Protein AF-A0A0P7Z3Z4-F1 (afdb_monomer_lite)

Foldseek 3Di:
DDDDPDDDDDDDCPPPDPLVVCLVVQLPPQEAEAEDDDFDPDPVSVVVRVVVVVVSCVNGHHYHYDYDDPDDDPVNVVVVPDPPPDD

Radius of gyration: 17.88 Å; chains: 1; bounding box: 36×28×52 Å

Structure (mmCIF, N/CA/C/O backbone):
data_AF-A0A0P7Z3Z4-F1
#
_entry.id   AF-A0A0P7Z3Z4-F1
#
loop_
_atom_site.group_PDB
_atom_site.id
_atom_site.type_symbol
_atom_site.label_atom_id
_atom_site.label_alt_id
_atom_site.label_comp_id
_atom_site.label_asym_id
_atom_site.label_entity_id
_atom_site.label_seq_id
_atom_site.pdbx_PDB_ins_code
_atom_site.Cartn_x
_atom_site.Cartn_y
_atom_site.Cartn_z
_atom_site.occupancy
_atom_site.B_iso_or_equiv
_atom_site.auth_seq_id
_atom_site.auth_comp_id
_atom_site.auth_asym_id
_atom_site.auth_atom_id
_atom_site.pdbx_PDB_model_num
ATOM 1 N N . MET A 1 1 ? 4.708 -3.538 32.148 1.00 49.03 1 MET A N 1
ATOM 2 C CA . MET A 1 1 ? 4.644 -3.126 30.730 1.00 49.03 1 MET A CA 1
ATOM 3 C C . MET A 1 1 ? 3.288 -3.540 30.198 1.00 49.03 1 MET A C 1
ATOM 5 O O . MET A 1 1 ? 3.027 -4.734 30.163 1.00 49.03 1 MET A O 1
ATOM 9 N N . SER A 1 2 ? 2.403 -2.591 29.885 1.00 56.31 2 SER A N 1
ATOM 10 C CA . SER A 1 2 ? 1.145 -2.919 29.201 1.00 56.31 2 SER A CA 1
ATOM 11 C C . SER A 1 2 ? 1.462 -3.259 27.751 1.00 56.31 2 SER A C 1
ATOM 13 O O . SER A 1 2 ? 2.071 -2.445 27.060 1.00 56.31 2 SER A O 1
ATOM 15 N N . SER A 1 3 ? 1.080 -4.452 27.298 1.00 66.69 3 SER A N 1
ATOM 16 C CA . SER A 1 3 ? 1.077 -4.775 25.874 1.00 66.69 3 SER A CA 1
ATOM 17 C C . SER A 1 3 ? 0.107 -3.834 25.168 1.00 66.69 3 SER A C 1
ATOM 19 O O . SER A 1 3 ? -1.014 -3.628 25.636 1.00 66.69 3 SER A O 1
ATOM 21 N N . ILE A 1 4 ? 0.528 -3.272 24.042 1.00 70.25 4 ILE A N 1
ATOM 22 C CA . ILE A 1 4 ? -0.365 -2.559 23.131 1.00 70.25 4 ILE A CA 1
ATOM 23 C C . ILE A 1 4 ? -1.456 -3.561 22.727 1.00 70.25 4 ILE A C 1
ATOM 25 O O . ILE A 1 4 ? -1.134 -4.661 22.281 1.00 70.25 4 ILE A O 1
ATOM 29 N N . GLY A 1 5 ? -2.729 -3.241 22.966 1.00 79.00 5 GLY A N 1
ATOM 30 C CA . GLY A 1 5 ? -3.849 -4.115 22.617 1.00 79.00 5 GLY A CA 1
ATOM 31 C C . GLY A 1 5 ? -4.018 -4.186 21.102 1.00 79.00 5 GLY A C 1
ATOM 32 O O . GLY A 1 5 ? -4.838 -3.466 20.545 1.00 79.00 5 GLY A O 1
ATOM 33 N N . ALA A 1 6 ? -3.214 -5.009 20.432 1.00 81.62 6 ALA A N 1
ATOM 34 C CA . ALA A 1 6 ? -3.293 -5.223 18.995 1.00 81.62 6 ALA A CA 1
ATOM 35 C C . ALA A 1 6 ? -4.257 -6.375 18.694 1.00 81.62 6 ALA A C 1
ATOM 37 O O . ALA A 1 6 ? -4.113 -7.476 19.225 1.00 81.62 6 ALA A O 1
ATOM 38 N N . THR A 1 7 ? -5.233 -6.126 17.823 1.00 86.44 7 THR A N 1
ATOM 39 C CA . THR A 1 7 ? -6.121 -7.169 17.299 1.00 86.44 7 THR A CA 1
ATOM 40 C C . THR A 1 7 ? -5.698 -7.483 15.873 1.00 86.44 7 THR A C 1
ATOM 42 O O . THR A 1 7 ? -5.667 -6.593 15.029 1.00 86.44 7 THR A O 1
ATOM 45 N N . THR A 1 8 ? -5.361 -8.744 15.604 1.00 89.31 8 THR A N 1
ATOM 46 C CA . THR A 1 8 ? -5.026 -9.186 14.245 1.00 89.31 8 THR A CA 1
ATOM 47 C C . THR A 1 8 ? -6.306 -9.510 13.490 1.00 89.31 8 THR A C 1
ATOM 49 O O . THR A 1 8 ? -7.129 -10.285 13.977 1.00 89.31 8 THR A O 1
ATOM 52 N N . GLN A 1 9 ? -6.451 -8.962 12.288 1.00 91.06 9 GLN A N 1
ATOM 53 C CA . GLN A 1 9 ? -7.556 -9.269 11.391 1.00 91.06 9 GLN A CA 1
ATOM 54 C C . GLN A 1 9 ? -7.012 -9.645 10.013 1.00 91.06 9 GLN A C 1
ATOM 56 O O . GLN A 1 9 ? -6.148 -8.961 9.471 1.00 91.06 9 GLN A O 1
ATOM 61 N N . VAL A 1 10 ? -7.527 -10.737 9.449 1.00 93.62 10 VAL A N 1
ATOM 62 C CA . VAL A 1 10 ? -7.227 -11.164 8.079 1.00 93.62 10 VAL A CA 1
ATOM 63 C C . VAL A 1 10 ? -8.490 -10.979 7.252 1.00 93.62 10 VAL A C 1
ATOM 65 O O . VAL A 1 10 ? -9.522 -11.577 7.553 1.00 93.62 10 VAL A O 1
ATOM 68 N N . LEU A 1 11 ? -8.415 -10.132 6.228 1.00 93.94 11 LEU A N 1
ATOM 69 C CA . LEU A 1 11 ? -9.526 -9.865 5.320 1.00 93.94 11 LEU A CA 1
ATOM 70 C C . LEU A 1 11 ? -9.406 -10.774 4.097 1.00 93.94 11 LEU A C 1
ATOM 72 O O . LEU A 1 11 ? -8.428 -10.703 3.353 1.00 93.94 11 LEU A O 1
ATOM 76 N N . LEU A 1 12 ? -10.401 -11.633 3.887 1.00 95.94 12 LEU A N 1
ATOM 77 C CA . LEU A 1 12 ? -10.50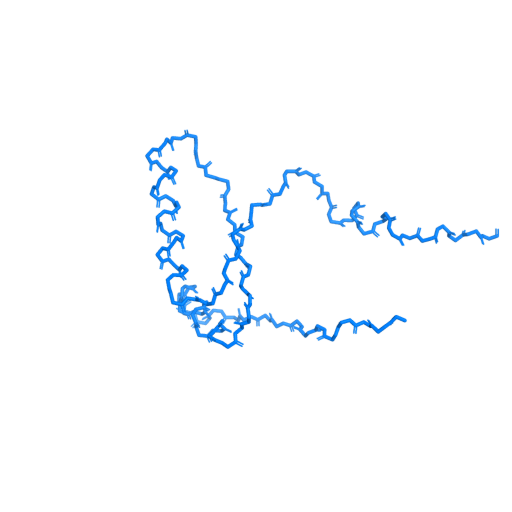3 -12.430 2.668 1.00 95.94 12 LEU A CA 1
ATOM 78 C C . LEU A 1 12 ? -11.069 -11.558 1.541 1.00 95.94 12 LEU A C 1
ATOM 80 O O . LEU A 1 12 ? -12.011 -10.790 1.744 1.00 95.94 12 LEU A O 1
ATOM 84 N N . ALA A 1 13 ? -10.487 -11.673 0.346 1.00 94.50 13 ALA A N 1
ATOM 85 C CA . ALA A 1 13 ? -10.866 -10.814 -0.770 1.00 94.50 13 ALA A CA 1
ATOM 86 C C . ALA A 1 13 ? -12.284 -11.095 -1.291 1.00 94.50 13 ALA A C 1
ATOM 88 O O . ALA A 1 13 ? -12.992 -10.164 -1.658 1.00 94.50 13 ALA A O 1
ATOM 89 N N . GLU A 1 14 ? -12.702 -12.366 -1.317 1.00 95.44 14 GLU A N 1
ATOM 90 C CA . GLU A 1 14 ? -14.035 -12.793 -1.784 1.00 95.44 14 GLU A CA 1
ATOM 91 C C . GLU A 1 14 ? -14.416 -12.229 -3.169 1.00 95.44 14 GLU A C 1
ATOM 93 O O . GLU A 1 14 ? -15.567 -11.914 -3.447 1.00 95.44 14 GLU A O 1
ATOM 98 N N . GLY A 1 15 ? -13.425 -12.094 -4.056 1.00 95.81 15 GLY A N 1
ATOM 99 C CA . GLY A 1 15 ? -13.607 -11.556 -5.407 1.00 95.81 15 GLY A CA 1
ATOM 100 C C . GLY A 1 15 ? -13.539 -10.030 -5.511 1.00 95.81 15 GLY A C 1
ATOM 101 O O . GLY A 1 15 ? -13.504 -9.519 -6.630 1.00 95.81 15 GLY A O 1
ATOM 102 N N . ARG A 1 16 ? -13.453 -9.301 -4.390 1.00 96.25 16 ARG A N 1
ATOM 103 C CA . ARG A 1 16 ? -13.242 -7.848 -4.395 1.00 96.25 16 ARG A CA 1
ATOM 104 C C . ARG A 1 16 ? -11.803 -7.496 -4.785 1.00 96.25 16 ARG A C 1
ATOM 106 O O . ARG A 1 16 ? -10.861 -8.175 -4.357 1.00 96.25 16 ARG A O 1
ATOM 113 N N . PRO A 1 17 ? -11.598 -6.434 -5.577 1.00 94.50 17 PRO A N 1
ATOM 114 C CA . PRO A 1 17 ? -10.271 -5.951 -5.914 1.00 94.50 17 PRO A CA 1
ATOM 115 C C . PRO A 1 17 ? -9.594 -5.312 -4.693 1.00 94.50 17 PRO A C 1
ATOM 117 O O . PRO A 1 17 ? -10.230 -4.672 -3.859 1.00 94.50 17 PRO A O 1
ATOM 120 N N . PHE A 1 18 ? -8.269 -5.441 -4.604 1.00 92.56 18 PHE A N 1
ATOM 121 C CA . PHE A 1 18 ? -7.495 -4.921 -3.471 1.00 92.56 18 PHE A CA 1
ATOM 122 C C . PHE A 1 18 ? -7.726 -3.422 -3.170 1.00 92.56 18 PHE A C 1
ATOM 124 O O . PHE A 1 18 ? -7.912 -3.109 -1.996 1.00 92.56 18 PHE A O 1
ATOM 131 N N . PRO A 1 19 ? -7.783 -2.499 -4.158 1.00 91.75 19 PRO A N 1
ATOM 132 C CA . PRO A 1 19 ? -8.053 -1.085 -3.881 1.00 91.75 19 PRO A CA 1
A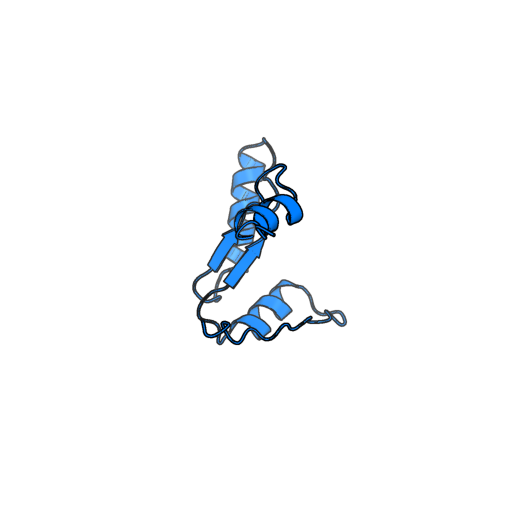TOM 133 C C . PRO A 1 19 ? -9.394 -0.819 -3.182 1.00 91.75 19 PRO A C 1
ATOM 135 O O . P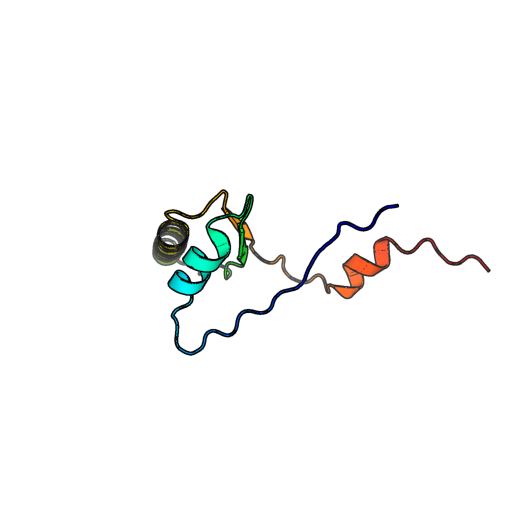RO A 1 19 ? -9.476 0.099 -2.373 1.00 91.75 19 PRO A O 1
ATOM 138 N N . GLU A 1 20 ? -10.423 -1.625 -3.460 1.00 93.94 20 GLU A N 1
ATOM 139 C CA . GLU A 1 20 ? -11.734 -1.523 -2.801 1.00 93.94 20 GLU A CA 1
ATOM 140 C C . GLU A 1 20 ? -11.627 -1.946 -1.335 1.00 93.94 20 GLU A C 1
ATOM 142 O O . GLU A 1 20 ? -11.978 -1.180 -0.442 1.00 93.94 20 GLU A O 1
ATOM 147 N N . ILE A 1 21 ? -11.026 -3.113 -1.079 1.00 95.38 21 ILE A N 1
ATOM 148 C CA . ILE A 1 21 ? -10.787 -3.610 0.284 1.00 95.38 21 ILE A CA 1
ATOM 149 C C . ILE A 1 21 ? -9.958 -2.600 1.082 1.00 95.38 21 ILE A C 1
ATOM 151 O O . ILE A 1 21 ? -10.263 -2.330 2.242 1.00 95.38 21 ILE A O 1
ATOM 155 N N . LEU A 1 22 ? -8.914 -2.037 0.469 1.00 94.25 22 LEU A N 1
ATOM 156 C CA . LEU A 1 22 ? -8.028 -1.057 1.087 1.00 94.25 22 LEU A CA 1
ATOM 157 C C . LEU A 1 22 ? -8.788 0.205 1.513 1.00 94.25 22 LEU A C 1
ATOM 159 O O . LEU A 1 22 ? -8.678 0.606 2.669 1.00 94.25 22 LEU A O 1
ATOM 163 N N . GLN A 1 23 ? -9.582 0.791 0.614 1.00 93.56 23 GLN A N 1
ATOM 164 C CA . GLN A 1 23 ? -10.424 1.958 0.899 1.00 93.56 23 GLN A CA 1
ATOM 165 C C . GLN A 1 23 ? -11.426 1.681 2.029 1.00 93.56 23 GLN A C 1
ATOM 167 O O . GLN A 1 23 ? -11.442 2.392 3.038 1.00 93.56 23 GLN A O 1
ATOM 172 N N . GLU A 1 24 ? -12.220 0.616 1.897 1.00 94.06 24 GLU A N 1
ATOM 173 C CA . GLU A 1 24 ? -13.278 0.278 2.855 1.00 94.06 24 GLU A CA 1
ATOM 174 C C . GLU A 1 24 ? -12.717 -0.007 4.250 1.00 94.06 24 GLU A C 1
ATOM 176 O O . GLU A 1 24 ? -13.201 0.526 5.249 1.00 94.06 24 GLU A O 1
ATOM 181 N N . SER A 1 25 ? -11.664 -0.824 4.328 1.00 94.00 25 SER A N 1
ATOM 182 C CA . SER A 1 25 ? -11.086 -1.236 5.612 1.00 94.00 25 SER A CA 1
ATOM 183 C C . SER A 1 25 ? -10.273 -0.139 6.298 1.00 94.00 25 SER A C 1
ATOM 185 O O . SER A 1 25 ? -10.158 -0.152 7.523 1.00 94.00 25 SER A O 1
ATOM 187 N N . SER A 1 26 ? -9.740 0.827 5.541 1.00 94.56 26 SER A N 1
ATOM 188 C CA . SER A 1 26 ? -8.839 1.857 6.079 1.00 94.56 26 SER A CA 1
ATOM 189 C C . SER A 1 26 ? -9.520 3.193 6.381 1.00 94.56 26 SER A C 1
ATOM 191 O O . SER A 1 26 ? -8.878 4.072 6.954 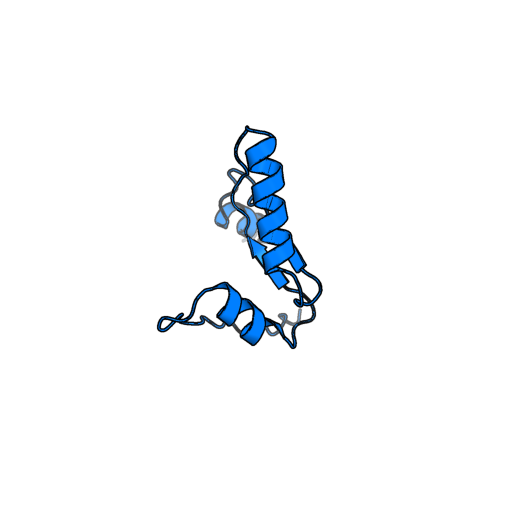1.00 94.56 26 SER A O 1
ATOM 193 N N . THR A 1 27 ? -10.806 3.357 6.044 1.00 91.12 27 THR A N 1
ATOM 194 C CA . THR A 1 27 ? -11.545 4.636 6.136 1.00 91.12 27 THR A CA 1
ATOM 195 C C . THR A 1 27 ? -11.432 5.322 7.507 1.00 91.12 27 THR A C 1
ATOM 197 O O . THR A 1 27 ? -11.315 6.541 7.572 1.00 91.12 27 THR A O 1
ATOM 200 N N . ASN A 1 28 ? -11.435 4.555 8.602 1.00 89.19 28 ASN A N 1
ATOM 201 C CA . ASN A 1 28 ? -11.413 5.082 9.976 1.00 89.19 28 ASN A CA 1
ATOM 202 C C . ASN A 1 28 ? -10.093 4.795 10.709 1.00 89.19 28 ASN A C 1
ATOM 204 O O . ASN A 1 28 ? -10.084 4.630 11.927 1.00 89.19 28 ASN A O 1
ATOM 208 N N . THR A 1 29 ? -8.990 4.668 9.972 1.00 91.56 29 THR A N 1
ATOM 209 C CA . THR A 1 29 ? -7.663 4.424 10.554 1.00 91.56 29 THR A CA 1
ATOM 210 C C . THR A 1 29 ? -6.856 5.716 10.635 1.00 91.56 29 THR A C 1
ATOM 212 O O . THR A 1 29 ? -7.002 6.602 9.799 1.00 91.56 29 THR A O 1
ATOM 215 N N . ASP A 1 30 ? -5.976 5.832 11.628 1.00 92.44 30 ASP A N 1
ATOM 216 C CA . ASP A 1 30 ? -5.067 6.982 11.728 1.00 92.44 30 ASP A CA 1
ATOM 217 C C . ASP A 1 30 ? -3.850 6.847 10.791 1.00 92.44 30 ASP A C 1
ATOM 219 O O . ASP A 1 30 ? -3.267 7.847 10.362 1.00 92.44 30 ASP A O 1
ATOM 223 N N . LEU A 1 31 ? -3.454 5.604 10.485 1.00 93.31 31 LEU A N 1
ATOM 224 C CA . LEU A 1 31 ? -2.257 5.269 9.719 1.00 93.31 31 LEU A CA 1
ATOM 225 C C . LEU A 1 31 ? -2.455 3.981 8.911 1.00 93.31 31 LEU A C 1
ATOM 227 O O . LEU A 1 31 ? -2.844 2.949 9.458 1.00 93.31 31 LEU A O 1
ATOM 231 N N . VAL A 1 32 ? -2.084 4.030 7.632 1.00 95.06 32 VAL A N 1
ATOM 232 C CA . VAL A 1 32 ? -2.037 2.873 6.730 1.00 95.06 32 VAL A CA 1
ATOM 233 C C . VAL A 1 32 ? -0.583 2.570 6.370 1.00 95.06 32 VAL A C 1
ATOM 235 O O . VAL A 1 32 ? 0.139 3.452 5.914 1.00 95.06 32 VAL A O 1
ATOM 238 N N . CYS A 1 33 ? -0.149 1.320 6.526 1.00 93.56 33 CYS A N 1
ATOM 239 C CA . CYS A 1 33 ? 1.171 0.861 6.085 1.00 93.56 33 CYS A CA 1
ATOM 240 C C . CYS A 1 33 ? 1.021 -0.041 4.857 1.00 93.56 33 CYS A C 1
ATOM 242 O O . CYS A 1 33 ? 0.418 -1.110 4.946 1.00 93.56 33 CYS A O 1
ATOM 244 N N . LEU A 1 34 ? 1.591 0.364 3.721 1.00 91.75 34 LEU A N 1
ATOM 245 C CA . LEU A 1 34 ? 1.520 -0.382 2.465 1.00 91.75 34 LEU A CA 1
ATOM 246 C C . LEU A 1 34 ? 2.904 -0.834 2.028 1.00 91.75 34 LEU A C 1
ATOM 248 O O . LEU A 1 34 ? 3.763 -0.013 1.715 1.00 91.75 34 LEU A O 1
ATOM 252 N N . GLY A 1 35 ? 3.100 -2.149 1.966 1.00 88.44 35 GLY A N 1
ATOM 253 C CA . GLY A 1 35 ? 4.296 -2.730 1.370 1.00 88.44 35 GLY A CA 1
ATOM 254 C C . GLY A 1 35 ? 4.395 -2.372 -0.112 1.00 88.44 35 GLY A C 1
ATOM 255 O O . GLY A 1 35 ? 3.416 -2.499 -0.848 1.00 88.44 35 GLY A O 1
ATOM 256 N N . VAL A 1 36 ? 5.576 -1.947 -0.555 1.00 87.25 36 VAL A N 1
ATOM 257 C CA . VAL A 1 36 ? 5.863 -1.675 -1.967 1.00 87.25 36 VAL A CA 1
ATOM 258 C C . VAL A 1 36 ? 6.917 -2.648 -2.481 1.00 87.25 36 VAL A C 1
ATOM 260 O O . VAL A 1 36 ? 7.888 -2.963 -1.795 1.00 87.25 36 VAL A O 1
ATOM 263 N N . ALA A 1 37 ? 6.730 -3.130 -3.707 1.00 83.31 37 ALA A N 1
ATOM 264 C CA . ALA A 1 37 ? 7.778 -3.824 -4.440 1.00 83.31 37 ALA A CA 1
ATOM 265 C C . ALA A 1 37 ? 8.952 -2.872 -4.719 1.00 83.31 37 ALA A C 1
ATOM 267 O O . ALA A 1 37 ? 8.757 -1.661 -4.881 1.00 83.31 37 ALA A O 1
ATOM 268 N N . LYS A 1 38 ? 10.163 -3.435 -4.806 1.00 79.50 38 LYS A N 1
ATOM 269 C CA . LYS A 1 38 ? 11.343 -2.710 -5.281 1.00 79.50 38 LYS A CA 1
ATOM 270 C C . LYS A 1 38 ? 11.056 -2.231 -6.712 1.00 79.50 38 LYS A C 1
ATOM 272 O O . LYS A 1 38 ? 10.716 -3.070 -7.550 1.00 79.50 38 LYS A O 1
ATOM 277 N N . PRO A 1 39 ? 11.123 -0.920 -6.989 1.00 72.81 39 PRO A N 1
ATOM 278 C CA . PRO A 1 39 ? 10.885 -0.419 -8.334 1.00 72.81 39 PRO A CA 1
ATOM 279 C C . PRO A 1 39 ? 11.952 -0.964 -9.293 1.00 72.81 39 PRO A C 1
ATOM 281 O O . PRO A 1 39 ? 13.077 -1.255 -8.880 1.00 72.81 39 PRO A O 1
ATOM 284 N N . GLY A 1 40 ? 11.588 -1.121 -10.568 1.00 69.94 40 GLY A N 1
ATOM 285 C CA . GLY A 1 40 ? 12.544 -1.470 -11.621 1.00 69.94 40 GLY A CA 1
ATOM 286 C C . GLY A 1 40 ? 13.596 -0.373 -11.824 1.00 69.94 40 GLY A C 1
ATOM 287 O O . GLY A 1 40 ? 13.403 0.763 -11.402 1.00 69.94 40 GLY A O 1
ATOM 288 N N . GLU A 1 41 ? 14.711 -0.720 -12.470 1.00 72.19 41 GLU A N 1
ATOM 289 C CA . GLU A 1 41 ? 15.849 0.194 -12.685 1.00 72.19 41 GLU A CA 1
ATOM 290 C C . GLU A 1 41 ? 15.581 1.273 -13.751 1.00 72.19 41 GLU A C 1
ATOM 292 O O . GLU A 1 41 ? 16.297 2.270 -13.822 1.00 72.19 41 GLU A O 1
ATOM 297 N N . ASP A 1 42 ? 14.547 1.090 -14.573 1.00 76.50 42 ASP A N 1
ATOM 298 C CA . ASP A 1 42 ? 14.124 2.064 -15.576 1.00 76.50 42 ASP A CA 1
ATOM 299 C C . ASP A 1 42 ? 13.391 3.252 -14.921 1.00 76.50 42 ASP A C 1
ATOM 301 O O . ASP A 1 42 ? 12.491 3.081 -14.096 1.00 76.50 42 ASP A O 1
ATOM 305 N N . THR A 1 43 ? 13.777 4.471 -15.304 1.00 65.88 43 THR A N 1
ATOM 306 C CA . THR A 1 43 ? 13.271 5.722 -14.718 1.00 65.88 43 THR A CA 1
ATOM 307 C C . THR A 1 43 ? 11.806 5.971 -15.078 1.00 65.88 43 THR A C 1
ATOM 309 O O . THR A 1 43 ? 11.043 6.426 -14.222 1.00 65.88 43 THR A O 1
ATOM 312 N N . ASP A 1 44 ? 11.386 5.621 -16.297 1.00 71.06 44 ASP A N 1
ATOM 313 C CA . ASP A 1 44 ? 9.985 5.769 -16.712 1.00 71.06 44 ASP A CA 1
ATOM 314 C C . ASP A 1 44 ? 9.100 4.772 -15.942 1.00 71.06 44 ASP A C 1
ATOM 316 O O . ASP A 1 44 ? 8.060 5.134 -15.387 1.00 71.06 44 ASP A O 1
ATOM 320 N N . ALA A 1 45 ? 9.587 3.538 -15.768 1.00 77.38 45 ALA A N 1
ATOM 321 C CA . ALA A 1 45 ? 8.922 2.525 -14.951 1.00 77.38 45 ALA A CA 1
ATOM 322 C C . ALA A 1 45 ? 8.838 2.920 -13.465 1.00 77.38 45 ALA A C 1
ATOM 324 O O . ALA A 1 45 ? 7.853 2.596 -12.796 1.00 77.38 45 ALA A O 1
ATOM 325 N N . PHE A 1 46 ? 9.841 3.631 -12.940 1.00 82.12 46 PHE A N 1
ATOM 326 C CA . PHE A 1 46 ? 9.831 4.160 -11.576 1.00 82.12 46 PHE A CA 1
ATOM 327 C C . PHE A 1 46 ? 8.725 5.206 -11.380 1.00 82.12 46 PHE A C 1
ATOM 329 O O . PHE A 1 46 ? 7.946 5.107 -10.426 1.00 82.12 46 PHE A O 1
ATOM 336 N N . ALA A 1 47 ? 8.641 6.198 -12.273 1.00 86.69 47 ALA A N 1
ATOM 337 C CA . ALA A 1 47 ? 7.657 7.275 -12.174 1.00 86.69 47 ALA A CA 1
ATOM 338 C C . ALA A 1 47 ? 6.223 6.735 -12.265 1.00 86.69 47 ALA A C 1
ATOM 340 O O . ALA A 1 47 ? 5.389 7.047 -11.409 1.00 86.69 47 ALA A O 1
ATOM 341 N N . ASP A 1 48 ? 5.962 5.854 -13.233 1.00 88.12 48 ASP A N 1
ATOM 342 C CA . ASP A 1 48 ? 4.656 5.214 -13.408 1.00 88.12 48 ASP A CA 1
ATOM 343 C C . ASP A 1 48 ? 4.268 4.364 -12.196 1.00 88.12 48 ASP A C 1
ATOM 345 O O . ASP A 1 48 ? 3.123 4.393 -11.730 1.00 88.12 48 ASP A O 1
ATOM 349 N N . TYR A 1 49 ? 5.226 3.619 -11.641 1.00 87.50 49 TYR A N 1
ATOM 350 C CA . TYR A 1 49 ? 5.002 2.792 -10.463 1.00 87.50 49 TYR A CA 1
ATOM 351 C C . TYR A 1 49 ? 4.576 3.626 -9.250 1.00 87.50 49 TYR A C 1
ATOM 353 O O . TYR A 1 49 ? 3.539 3.349 -8.639 1.00 87.50 49 TYR A O 1
ATOM 361 N N . TYR A 1 50 ? 5.315 4.691 -8.931 1.00 88.56 50 TYR A N 1
ATOM 362 C CA . TYR A 1 50 ? 4.955 5.573 -7.819 1.00 88.56 50 TYR A CA 1
ATOM 363 C C . TYR A 1 50 ? 3.687 6.387 -8.093 1.00 88.56 50 TYR A C 1
ATOM 365 O O . TYR A 1 50 ? 2.911 6.615 -7.165 1.00 88.56 50 TYR A O 1
ATOM 373 N N . GLY A 1 51 ? 3.414 6.761 -9.346 1.00 91.50 51 GLY A N 1
ATOM 374 C CA . GLY A 1 51 ? 2.153 7.402 -9.730 1.00 91.50 51 GLY A CA 1
ATOM 375 C C . GLY A 1 51 ? 0.939 6.509 -9.458 1.00 91.50 51 GLY A C 1
ATOM 376 O O . GLY A 1 51 ? -0.074 6.962 -8.914 1.00 91.50 51 GLY A O 1
ATOM 377 N N . ARG A 1 52 ? 1.053 5.205 -9.739 1.00 89.69 52 ARG A N 1
ATOM 378 C CA . ARG A 1 52 ? 0.010 4.220 -9.404 1.00 89.69 52 ARG A CA 1
ATOM 379 C C . ARG A 1 52 ? -0.175 4.064 -7.897 1.00 89.69 52 ARG A C 1
ATOM 381 O O . ARG A 1 52 ? -1.314 3.988 -7.443 1.00 89.69 52 ARG A O 1
ATOM 388 N N . LEU A 1 53 ? 0.912 4.056 -7.122 1.00 90.50 53 LEU A N 1
ATOM 389 C CA . LEU A 1 53 ? 0.845 4.010 -5.657 1.00 90.50 53 LEU A CA 1
ATOM 390 C C . LEU A 1 53 ? 0.148 5.248 -5.079 1.00 90.50 53 LEU A C 1
ATOM 392 O O . LEU A 1 53 ? -0.741 5.109 -4.243 1.00 90.50 53 LEU A O 1
ATOM 396 N N . GLN A 1 54 ? 0.496 6.444 -5.560 1.00 91.56 54 GLN A N 1
ATOM 397 C CA . GLN A 1 54 ? -0.157 7.692 -5.152 1.00 91.56 54 GLN A CA 1
ATOM 398 C C . GLN A 1 54 ? -1.646 7.698 -5.510 1.00 91.56 54 GLN A C 1
ATOM 400 O O . GLN A 1 54 ? -2.472 8.096 -4.694 1.00 91.56 54 GLN A O 1
ATOM 405 N N . THR A 1 55 ? -1.997 7.204 -6.700 1.00 92.88 55 THR A N 1
ATOM 406 C CA . THR A 1 55 ? -3.398 7.068 -7.123 1.00 92.88 55 THR A CA 1
ATOM 407 C C . THR A 1 55 ? -4.162 6.117 -6.202 1.00 92.88 55 THR A C 1
ATOM 409 O O . THR A 1 55 ? -5.264 6.437 -5.770 1.00 92.88 55 THR A O 1
ATOM 412 N N . MET A 1 56 ? -3.566 4.973 -5.853 1.00 90.06 56 MET A N 1
ATOM 413 C CA . MET A 1 56 ? -4.170 3.992 -4.946 1.00 90.06 56 MET A CA 1
ATOM 414 C C . MET A 1 56 ? -4.333 4.525 -3.515 1.00 90.06 56 MET A C 1
ATOM 416 O O . MET A 1 56 ? -5.312 4.194 -2.856 1.00 90.06 56 MET A O 1
ATOM 420 N N . ALA A 1 57 ? -3.400 5.355 -3.043 1.00 91.88 57 ALA A N 1
ATOM 421 C CA . ALA A 1 57 ? -3.484 5.994 -1.730 1.00 91.88 57 ALA A CA 1
ATOM 422 C C . ALA A 1 57 ? -4.392 7.234 -1.701 1.00 91.88 57 ALA A C 1
ATOM 424 O O . ALA A 1 57 ? -4.626 7.804 -0.636 1.00 91.88 57 ALA A O 1
ATOM 425 N N . SER A 1 58 ? -4.917 7.667 -2.850 1.00 91.88 58 SER A N 1
ATOM 426 C CA . SER A 1 58 ? -5.837 8.797 -2.905 1.00 91.88 58 SER A CA 1
ATOM 427 C C . SER A 1 58 ? -7.092 8.498 -2.082 1.00 91.88 58 SER A C 1
ATOM 429 O O . SER A 1 58 ? -7.744 7.472 -2.267 1.00 91.88 58 SER A O 1
ATOM 431 N N . GLY A 1 59 ? -7.416 9.393 -1.148 1.00 90.44 59 GLY A N 1
ATOM 432 C CA . GLY A 1 59 ? -8.555 9.239 -0.242 1.00 90.44 59 GLY A CA 1
ATOM 433 C C . GLY A 1 59 ? -8.304 8.338 0.971 1.00 90.44 59 GLY A C 1
ATOM 434 O O . GLY A 1 59 ? -9.192 8.235 1.813 1.00 90.44 59 GLY A O 1
ATOM 435 N N . LEU A 1 60 ? -7.120 7.731 1.103 1.00 93.88 60 LEU A N 1
ATOM 436 C CA . LEU A 1 60 ? -6.726 7.079 2.351 1.00 93.88 60 LEU A CA 1
ATOM 437 C C . LEU A 1 60 ? -6.279 8.123 3.390 1.00 93.88 60 LEU A C 1
ATOM 439 O O . LEU A 1 60 ? -5.844 9.220 3.022 1.00 93.88 60 LEU A O 1
ATOM 443 N N . PRO A 1 61 ? -6.330 7.780 4.689 1.00 94.06 61 PRO A N 1
ATOM 444 C CA . PRO A 1 61 ? -5.627 8.520 5.732 1.00 94.06 61 PRO A CA 1
ATOM 445 C C . PRO A 1 61 ? -4.109 8.565 5.492 1.00 94.06 61 PRO A C 1
ATOM 447 O O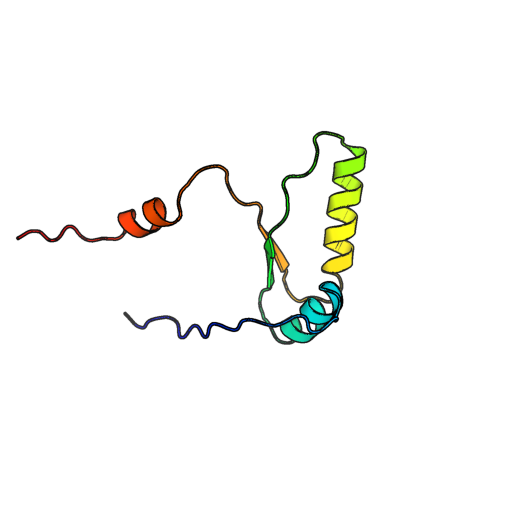 . PRO A 1 61 ? -3.590 8.092 4.475 1.00 94.06 61 PRO A O 1
ATOM 450 N N . THR A 1 62 ? -3.365 9.108 6.458 1.00 94.94 62 THR A N 1
ATOM 451 C CA . THR A 1 62 ? -1.895 9.126 6.426 1.00 94.94 62 THR A CA 1
ATOM 452 C C . THR A 1 62 ? -1.354 7.747 6.040 1.00 94.94 62 THR A C 1
ATOM 454 O O . THR A 1 62 ? -1.597 6.762 6.732 1.00 94.94 62 THR A O 1
ATOM 457 N N . THR A 1 63 ? -0.642 7.671 4.914 1.00 95.19 63 THR A N 1
ATOM 458 C CA . THR A 1 63 ? -0.194 6.399 4.333 1.00 95.19 63 THR A CA 1
ATOM 459 C C . THR A 1 63 ? 1.327 6.356 4.253 1.00 95.19 63 THR A C 1
ATOM 461 O O . THR A 1 63 ? 1.955 7.229 3.653 1.00 95.19 63 THR A O 1
ATOM 464 N N . LEU A 1 64 ? 1.920 5.320 4.845 1.00 94.38 64 LEU A N 1
ATOM 465 C CA . LEU A 1 64 ? 3.341 5.006 4.786 1.00 94.38 64 LEU A CA 1
ATOM 466 C C . LEU A 1 64 ? 3.583 3.907 3.746 1.00 94.38 64 LEU A C 1
ATOM 468 O O . LEU A 1 64 ? 3.148 2.768 3.922 1.00 94.38 64 LEU A O 1
ATOM 472 N N . PHE A 1 65 ? 4.323 4.228 2.686 1.00 92.06 65 PHE A N 1
ATOM 473 C CA . PHE A 1 65 ? 4.836 3.226 1.754 1.00 92.06 65 PHE A CA 1
ATOM 474 C C . PHE A 1 65 ? 6.115 2.601 2.313 1.00 92.06 65 PHE A C 1
ATOM 476 O O . PHE A 1 65 ? 7.109 3.290 2.537 1.00 92.06 65 PHE A O 1
ATOM 483 N N . VAL A 1 66 ? 6.083 1.292 2.543 1.00 89.69 66 VAL A N 1
ATOM 484 C CA . VAL A 1 66 ? 7.146 0.535 3.204 1.00 89.69 66 VAL A CA 1
ATOM 485 C C . VAL A 1 66 ? 7.864 -0.324 2.175 1.00 89.69 66 VAL A C 1
ATOM 487 O O . VAL A 1 66 ? 7.312 -1.301 1.670 1.00 89.69 66 VAL A O 1
ATOM 490 N N . LEU A 1 67 ? 9.110 0.026 1.869 1.00 85.75 67 LEU A N 1
ATOM 491 C CA . LEU A 1 67 ? 9.998 -0.862 1.130 1.00 85.75 67 LEU A CA 1
ATOM 492 C C . LEU A 1 67 ? 10.626 -1.838 2.127 1.00 85.75 67 LEU A C 1
ATOM 494 O O . LEU A 1 67 ? 11.241 -1.412 3.106 1.00 85.75 67 LEU A O 1
ATOM 498 N N . ALA A 1 68 ? 10.467 -3.139 1.895 1.00 72.94 68 ALA A N 1
ATOM 499 C CA . ALA A 1 68 ? 11.143 -4.134 2.717 1.00 72.94 68 ALA A CA 1
ATOM 500 C C . ALA A 1 68 ? 12.665 -3.993 2.544 1.00 72.94 68 ALA A C 1
ATOM 502 O O . ALA A 1 68 ? 13.165 -3.971 1.418 1.00 72.94 68 ALA A O 1
ATOM 503 N N . ALA A 1 69 ? 13.394 -3.883 3.655 1.00 68.00 69 ALA A N 1
ATOM 504 C CA . ALA A 1 69 ? 14.851 -3.901 3.630 1.00 68.00 69 ALA A CA 1
ATOM 505 C C . ALA A 1 69 ? 15.344 -5.302 3.240 1.00 68.00 69 ALA A C 1
ATOM 507 O O . ALA A 1 69 ? 14.779 -6.311 3.668 1.00 68.00 69 ALA A O 1
ATOM 508 N N . GLU A 1 70 ? 16.392 -5.372 2.423 1.00 63.78 70 GLU A N 1
ATOM 509 C CA . GLU A 1 70 ? 16.987 -6.651 2.046 1.00 63.78 70 GLU A CA 1
ATOM 510 C C . GLU A 1 70 ? 17.624 -7.329 3.274 1.00 63.78 70 GLU A C 1
ATOM 512 O O . GLU A 1 70 ? 18.498 -6.766 3.927 1.00 63.78 70 GLU A O 1
ATOM 517 N N . GLY A 1 71 ? 17.207 -8.568 3.553 1.00 62.91 71 GLY A N 1
ATOM 518 C CA . GLY A 1 71 ? 18.074 -9.580 4.161 1.00 62.91 71 GLY A CA 1
ATOM 519 C C . GLY A 1 71 ? 18.005 -9.818 5.671 1.00 62.91 71 GLY A C 1
ATOM 520 O O . GLY A 1 71 ? 18.607 -10.793 6.111 1.00 62.91 71 GLY A O 1
ATOM 521 N N . THR A 1 72 ? 17.285 -9.032 6.473 1.00 59.50 72 THR A N 1
ATOM 522 C CA . THR A 1 72 ? 17.171 -9.347 7.911 1.00 59.50 72 THR A CA 1
ATOM 523 C C . THR A 1 72 ? 16.021 -10.321 8.148 1.00 59.50 72 THR A C 1
ATOM 525 O O . THR A 1 72 ? 14.862 -9.990 7.884 1.00 59.50 72 THR A O 1
ATOM 528 N N . SER A 1 73 ? 16.321 -11.526 8.644 1.00 62.75 73 SER A N 1
ATOM 529 C CA . SER A 1 73 ? 15.267 -12.451 9.058 1.00 62.75 73 SER A CA 1
ATOM 530 C C . SER A 1 73 ? 14.503 -11.839 10.238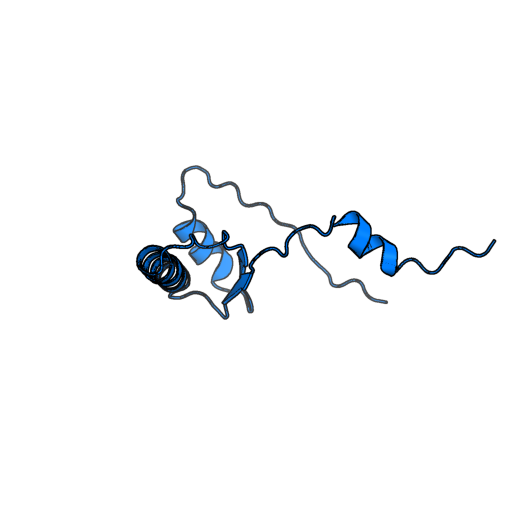 1.00 62.75 73 SER A C 1
ATOM 532 O O . SER A 1 73 ? 15.086 -11.213 11.125 1.00 62.75 73 SER A O 1
ATOM 534 N N . PHE A 1 74 ? 13.178 -11.988 10.259 1.00 63.12 74 PHE A N 1
ATOM 535 C CA . PHE A 1 74 ? 12.359 -11.472 11.362 1.00 63.12 74 PHE A CA 1
ATOM 536 C C . PHE A 1 74 ? 12.774 -12.088 12.714 1.00 63.12 74 PHE A C 1
ATOM 538 O O . PHE A 1 74 ? 12.652 -11.448 13.755 1.00 63.12 74 PHE A O 1
ATOM 545 N N . GLU A 1 75 ? 13.332 -13.305 12.690 1.00 63.50 75 GLU A N 1
ATOM 546 C CA . GLU A 1 75 ? 13.899 -13.983 13.858 1.00 63.50 75 GLU A CA 1
ATOM 547 C C . GLU A 1 75 ? 15.109 -13.246 14.446 1.00 63.50 75 GLU A C 1
ATOM 549 O O . GLU A 1 75 ? 15.210 -13.154 15.669 1.00 63.50 75 GLU A O 1
ATOM 554 N N . ASP A 1 76 ? 15.993 -12.686 13.615 1.00 65.44 76 ASP A N 1
ATOM 555 C CA . ASP A 1 76 ? 17.181 -11.958 14.088 1.00 65.44 76 ASP A CA 1
ATOM 556 C C . ASP A 1 76 ? 16.796 -10.659 14.808 1.00 65.44 76 ASP A C 1
ATOM 558 O O . ASP A 1 76 ? 17.412 -10.290 15.807 1.00 65.44 76 ASP A O 1
ATOM 562 N N . VAL A 1 77 ? 15.734 -9.992 14.341 1.00 67.50 77 VAL A N 1
ATOM 563 C CA . VAL A 1 77 ? 15.207 -8.760 14.953 1.00 67.50 77 VAL A CA 1
ATOM 564 C C . VAL A 1 77 ? 14.617 -9.041 16.336 1.00 67.50 77 VAL A C 1
ATOM 566 O O . VAL A 1 77 ? 14.868 -8.295 17.280 1.00 67.50 77 VAL A O 1
ATOM 569 N N . LEU A 1 78 ? 13.865 -10.135 16.487 1.00 69.62 78 LEU A N 1
ATOM 570 C CA . LEU A 1 78 ? 13.224 -10.496 17.758 1.00 69.62 78 LEU A CA 1
ATOM 571 C C . LEU A 1 78 ? 14.219 -10.971 18.830 1.00 69.62 78 LEU A C 1
ATOM 573 O O . LEU A 1 78 ? 13.935 -10.877 20.025 1.00 69.62 78 LEU A O 1
ATOM 577 N N . GLN A 1 79 ? 15.385 -11.482 18.429 1.00 66.00 79 GLN A N 1
ATOM 578 C CA . GLN A 1 79 ? 16.391 -12.004 19.358 1.00 66.00 79 GLN A CA 1
ATOM 579 C C . GLN A 1 79 ? 17.209 -10.914 20.067 1.00 66.00 79 GLN A C 1
ATOM 581 O O . GLN A 1 79 ? 17.788 -11.192 21.119 1.00 66.00 79 GLN A O 1
ATOM 586 N N . GLN A 1 80 ? 17.237 -9.676 19.560 1.00 57.03 80 GLN A N 1
ATOM 587 C CA . GLN A 1 80 ? 18.053 -8.605 20.153 1.00 57.03 80 GLN A CA 1
ATOM 588 C C . GLN A 1 80 ? 17.497 -8.047 21.477 1.00 57.03 80 GLN A C 1
ATOM 590 O O . GLN A 1 80 ? 18.265 -7.486 22.256 1.00 57.03 80 GLN A O 1
ATOM 595 N N . ASP A 1 81 ? 16.213 -8.274 21.777 1.00 51.81 81 ASP A N 1
ATOM 596 C CA . ASP A 1 81 ? 15.549 -7.789 22.999 1.00 51.81 81 ASP A CA 1
ATOM 597 C C . ASP A 1 81 ? 15.398 -8.854 24.098 1.00 51.81 81 ASP A C 1
ATOM 599 O O . ASP A 1 81 ? 14.749 -8.612 25.117 1.00 51.81 81 ASP A O 1
ATOM 603 N N . SER A 1 82 ? 16.003 -10.037 23.946 1.00 43.31 82 SER A N 1
ATOM 604 C CA . SER A 1 82 ? 16.012 -11.032 25.024 1.00 43.31 82 SER A CA 1
ATOM 605 C C . SER A 1 82 ? 17.046 -10.640 26.089 1.00 43.31 82 SER A C 1
ATOM 607 O O . SER A 1 82 ? 18.250 -10.736 25.829 1.00 43.31 82 SER A O 1
ATOM 609 N N . PRO A 1 83 ? 16.646 -10.252 27.320 1.00 49.44 83 PRO A N 1
ATOM 610 C CA . PRO A 1 83 ? 17.592 -10.132 28.413 1.00 49.44 83 PRO A CA 1
ATOM 611 C C . PRO A 1 83 ? 18.089 -11.545 28.680 1.00 49.44 83 PRO A C 1
ATOM 613 O O . PRO A 1 83 ? 17.323 -12.413 29.097 1.00 49.44 83 PRO A O 1
ATOM 616 N N . THR A 1 84 ? 19.361 -11.776 28.369 1.00 50.69 84 THR A N 1
ATOM 617 C CA . THR A 1 84 ? 20.089 -13.012 28.652 1.00 50.69 84 THR A CA 1
ATOM 618 C C . THR A 1 84 ? 19.601 -13.620 29.965 1.00 50.69 84 THR A C 1
ATOM 620 O O . THR A 1 84 ? 19.793 -13.036 31.034 1.00 50.69 84 THR A O 1
ATOM 623 N N . ALA A 1 85 ? 18.970 -14.790 29.882 1.00 53.31 85 ALA A N 1
ATOM 624 C CA . ALA A 1 85 ? 18.699 -15.630 31.032 1.00 53.31 85 ALA A CA 1
ATOM 625 C C . ALA A 1 85 ? 20.050 -16.039 31.643 1.00 53.31 85 ALA A C 1
ATOM 627 O O . ALA A 1 85 ? 20.630 -17.063 31.282 1.00 53.31 85 ALA A O 1
ATOM 628 N N . ARG A 1 86 ? 20.589 -15.206 32.541 1.00 42.84 86 ARG A N 1
ATOM 629 C CA . ARG A 1 86 ? 21.638 -15.618 33.474 1.00 42.84 86 ARG A CA 1
ATOM 630 C C . ARG A 1 86 ? 20.984 -16.568 34.470 1.00 42.84 86 ARG A C 1
ATOM 632 O O . ARG A 1 86 ? 20.234 -16.137 35.343 1.00 42.84 86 ARG A O 1
ATOM 639 N N . ARG A 1 87 ? 21.227 -17.859 34.249 1.00 46.50 87 ARG A N 1
ATOM 640 C CA . ARG A 1 87 ? 21.211 -18.868 35.308 1.00 46.50 87 ARG A CA 1
ATOM 641 C C . ARG A 1 87 ? 22.264 -18.542 36.361 1.00 46.50 87 ARG A C 1
ATOM 643 O O . ARG A 1 87 ? 23.301 -17.952 35.975 1.00 46.50 87 ARG A O 1
#

Secondary structure (DSSP, 8-state):
-PPP---------TT--HHHHHHHHHTT-S-EEEEEPPPPS-HHHHHHHHHHHHHHHTT-SSEEEEEPPSS--HHHHHHTT------

Sequence (87 aa):
MSSIGATTQVLLAEGRPFPEILQESSTNTDLVCLGVAKPGEDTDAFADYYGRLQTMASGLPTTLFVLAAEGTSFEDVLQQDSPTARR

pLDDT: mean 80.8, std 15.33, range [42.84, 96.25]